Protein AF-A0A925H9K2-F1 (afdb_monomer_lite)

Structure (mmCIF, N/CA/C/O backbone):
data_AF-A0A925H9K2-F1
#
_entry.id   AF-A0A925H9K2-F1
#
loop_
_atom_site.group_PDB
_atom_site.id
_atom_site.type_symbol
_atom_site.label_atom_id
_atom_site.label_alt_id
_atom_site.label_comp_id
_atom_site.label_asym_id
_atom_site.label_entity_id
_atom_site.label_seq_id
_atom_site.pdbx_PDB_ins_code
_atom_site.Cartn_x
_atom_site.Cartn_y
_atom_site.Cartn_z
_atom_site.occupancy
_atom_site.B_iso_or_equiv
_atom_site.auth_seq_id
_atom_site.auth_comp_id
_atom_site.auth_asym_id
_atom_site.auth_atom_id
_atom_site.pdbx_PDB_model_num
ATOM 1 N N . LEU A 1 1 ? -8.412 6.277 -19.864 1.00 34.50 1 LEU A N 1
ATOM 2 C CA . LEU A 1 1 ? -8.185 6.135 -18.408 1.00 34.50 1 LEU A CA 1
ATOM 3 C C . LEU A 1 1 ? -8.530 4.706 -18.022 1.00 34.50 1 LEU A C 1
ATOM 5 O O . LEU A 1 1 ? -9.615 4.273 -18.407 1.00 34.50 1 LEU A O 1
ATOM 9 N N . PRO A 1 2 ? -7.646 3.960 -17.341 1.00 34.97 2 PRO A N 1
ATOM 10 C CA . PRO A 1 2 ? -8.022 2.656 -16.810 1.00 34.97 2 PRO A CA 1
ATOM 11 C C . PRO A 1 2 ? -9.220 2.842 -15.870 1.00 34.97 2 PRO A C 1
ATOM 13 O O . PRO A 1 2 ? -9.213 3.721 -15.007 1.00 34.97 2 PRO A O 1
ATOM 16 N N . ARG A 1 3 ? -10.287 2.064 -16.083 1.00 38.59 3 ARG A N 1
ATOM 17 C CA . ARG A 1 3 ? -11.416 2.003 -15.150 1.00 38.59 3 ARG A CA 1
ATOM 18 C C . ARG A 1 3 ? -10.919 1.280 -13.904 1.00 38.59 3 ARG A C 1
ATOM 20 O O . ARG A 1 3 ? -10.962 0.057 -13.856 1.00 38.59 3 ARG A O 1
ATOM 27 N N . VAL A 1 4 ? -10.433 2.032 -12.919 1.00 46.69 4 VAL A N 1
ATOM 28 C CA . VAL A 1 4 ? -10.222 1.499 -11.571 1.00 46.69 4 VAL A CA 1
ATOM 29 C C . VAL A 1 4 ? -11.588 1.028 -11.083 1.00 46.69 4 VAL A C 1
ATOM 31 O O . VAL A 1 4 ? -12.508 1.833 -10.914 1.00 46.69 4 VAL A O 1
ATOM 34 N N . TYR A 1 5 ? -11.751 -0.284 -10.946 1.00 46.31 5 TYR A N 1
ATOM 35 C CA . TYR A 1 5 ? -12.978 -0.887 -10.444 1.00 46.31 5 TYR A CA 1
ATOM 36 C C . TYR A 1 5 ? -13.068 -0.551 -8.946 1.00 46.31 5 TYR A C 1
ATOM 38 O O . TYR A 1 5 ? -12.537 -1.252 -8.097 1.00 46.31 5 TYR A O 1
ATOM 46 N N . ALA A 1 6 ? -13.675 0.593 -8.622 1.00 51.94 6 ALA A N 1
ATOM 47 C CA . ALA A 1 6 ? -13.859 1.084 -7.255 1.00 51.94 6 ALA A CA 1
ATOM 48 C C . ALA A 1 6 ? -14.850 0.290 -6.363 1.00 51.94 6 ALA A C 1
ATOM 50 O O . ALA A 1 6 ? -14.698 0.386 -5.144 1.00 51.94 6 ALA A O 1
ATOM 51 N N . PRO A 1 7 ? -15.853 -0.465 -6.880 1.00 52.81 7 PRO A N 1
ATOM 52 C CA . PRO A 1 7 ? -16.780 -1.229 -6.036 1.00 52.81 7 PRO A CA 1
ATOM 53 C C . PRO A 1 7 ? -16.121 -2.134 -4.974 1.00 52.81 7 PRO A C 1
ATOM 55 O O . PRO A 1 7 ? -16.497 -1.996 -3.812 1.00 52.81 7 PRO A O 1
ATOM 58 N N . PRO A 1 8 ? -15.112 -2.973 -5.297 1.00 63.59 8 PRO A N 1
ATOM 59 C CA . PRO A 1 8 ? -14.485 -3.864 -4.316 1.00 63.59 8 PRO A CA 1
ATOM 60 C C . PRO A 1 8 ? -13.875 -3.130 -3.117 1.00 63.59 8 PRO A C 1
ATOM 62 O O . PRO A 1 8 ? -14.031 -3.548 -1.972 1.00 63.59 8 PRO A O 1
ATOM 65 N N . PHE A 1 9 ? -13.227 -1.988 -3.350 1.00 72.88 9 PHE A N 1
ATOM 66 C CA . PHE A 1 9 ? -12.609 -1.223 -2.267 1.00 72.88 9 PHE A CA 1
ATOM 67 C C . PHE A 1 9 ? -13.643 -0.607 -1.318 1.00 72.88 9 PHE A C 1
ATOM 69 O O . PHE A 1 9 ? -13.362 -0.463 -0.130 1.00 72.88 9 PHE A O 1
ATOM 76 N N . ARG A 1 10 ? -14.852 -0.280 -1.799 1.00 74.69 10 ARG A N 1
ATOM 77 C CA . ARG A 1 10 ? -15.926 0.240 -0.935 1.00 74.69 10 ARG A CA 1
ATOM 78 C C . ARG A 1 10 ? -16.396 -0.796 0.078 1.00 74.69 10 ARG A C 1
ATOM 80 O O . ARG A 1 10 ? -16.642 -0.439 1.225 1.00 74.69 10 ARG A O 1
ATOM 87 N N . GLU A 1 11 ? -16.497 -2.060 -0.323 1.00 80.81 11 GLU A N 1
ATOM 88 C CA . GLU A 1 11 ? -16.897 -3.144 0.579 1.00 80.81 11 GLU A CA 1
ATOM 89 C C . GLU A 1 11 ? -15.849 -3.385 1.667 1.00 80.81 11 GLU A C 1
ATOM 91 O O . GLU A 1 11 ? -16.203 -3.515 2.840 1.00 80.81 11 GLU A O 1
ATOM 96 N N . LEU A 1 12 ? -14.562 -3.347 1.302 1.00 82.62 12 LEU A N 1
ATOM 97 C CA . LEU A 1 12 ? -13.467 -3.437 2.267 1.00 82.62 12 LEU A CA 1
ATOM 98 C C . LEU A 1 12 ? -13.506 -2.281 3.280 1.00 82.62 12 LEU A C 1
ATOM 100 O O . LEU A 1 12 ? -13.376 -2.508 4.483 1.00 82.62 12 LEU A O 1
ATOM 104 N N . ILE A 1 13 ? -13.744 -1.051 2.812 1.00 79.75 13 ILE A N 1
ATOM 105 C CA . ILE A 1 13 ? -13.888 0.129 3.680 1.00 79.75 13 ILE A CA 1
ATOM 106 C C . ILE A 1 13 ? -15.102 -0.028 4.609 1.00 79.75 13 ILE A C 1
ATOM 108 O O . ILE A 1 13 ? -14.991 0.191 5.814 1.00 79.75 13 ILE A O 1
ATOM 112 N N . ALA A 1 14 ? -16.250 -0.470 4.087 1.00 81.94 14 ALA A N 1
ATOM 113 C CA . ALA A 1 14 ? -17.449 -0.703 4.891 1.00 81.94 14 ALA A CA 1
ATOM 114 C C . ALA A 1 14 ? -17.241 -1.803 5.947 1.00 81.94 14 ALA A C 1
ATOM 116 O O . ALA A 1 14 ? -17.776 -1.715 7.052 1.00 81.94 14 ALA A O 1
ATOM 117 N N . LYS A 1 15 ? -16.453 -2.837 5.638 1.00 86.69 15 LYS A N 1
ATOM 118 C CA . LYS A 1 15 ? -16.082 -3.879 6.600 1.00 86.69 15 LYS A CA 1
ATOM 119 C C . LYS A 1 15 ? -15.159 -3.342 7.692 1.00 86.69 15 LYS A C 1
ATOM 121 O O . LYS A 1 15 ? -15.434 -3.569 8.867 1.00 86.69 15 LYS A O 1
ATOM 126 N N . MET A 1 16 ? -14.116 -2.600 7.319 1.00 85.06 16 MET A N 1
ATOM 127 C CA . MET A 1 16 ? -13.216 -1.935 8.269 1.00 85.06 16 MET A CA 1
ATOM 128 C C . MET A 1 16 ? -13.996 -1.028 9.228 1.00 85.06 16 MET A C 1
ATOM 130 O O . MET A 1 16 ? -13.752 -1.051 10.435 1.00 85.06 16 MET A O 1
ATOM 134 N N . ARG A 1 17 ? -14.997 -0.307 8.708 1.00 82.00 17 ARG A N 1
ATOM 135 C CA . ARG A 1 17 ? -15.918 0.499 9.509 1.00 82.00 17 ARG A CA 1
ATOM 136 C C . ARG A 1 17 ? -16.646 -0.328 10.566 1.00 82.00 17 ARG A C 1
ATOM 138 O O . ARG A 1 17 ? -16.540 -0.017 11.745 1.00 82.00 17 ARG A O 1
ATOM 145 N N . ARG A 1 18 ? -17.350 -1.390 10.156 1.00 87.44 18 ARG A N 1
ATOM 146 C CA . ARG A 1 18 ? -18.124 -2.247 11.075 1.00 87.44 18 ARG A CA 1
ATOM 147 C C . ARG A 1 18 ? -17.253 -2.826 12.187 1.00 87.44 18 ARG A C 1
ATOM 149 O O . ARG A 1 18 ? -17.671 -2.856 13.336 1.00 87.44 18 ARG A O 1
ATOM 156 N N . LEU A 1 19 ? -16.039 -3.259 11.849 1.00 89.88 19 LEU A N 1
ATOM 157 C CA . LEU A 1 19 ? -15.093 -3.796 12.827 1.00 89.88 19 LEU A CA 1
ATOM 158 C C . LEU A 1 19 ? -14.586 -2.709 13.790 1.00 89.88 19 LEU A C 1
ATOM 160 O O . LEU A 1 19 ? -14.408 -2.972 14.973 1.00 89.88 19 LEU A O 1
ATOM 164 N N . THR A 1 20 ? -14.410 -1.475 13.314 1.00 86.44 20 THR A N 1
ATOM 165 C CA . THR A 1 20 ? -14.062 -0.330 14.173 1.00 86.44 20 THR A CA 1
ATOM 166 C C . THR A 1 20 ? -15.219 0.034 15.111 1.00 86.44 20 THR A C 1
ATOM 168 O O . THR A 1 20 ? -15.007 0.205 16.308 1.00 86.44 20 THR A O 1
ATOM 171 N N . GLU A 1 21 ? -16.454 0.095 14.602 1.00 86.56 21 GLU A N 1
ATOM 172 C CA . GLU A 1 21 ? -17.672 0.356 15.392 1.00 86.56 21 GLU A CA 1
ATOM 173 C C . GLU A 1 21 ? -17.915 -0.721 16.460 1.00 86.56 21 GLU A C 1
ATOM 175 O O . GLU A 1 21 ? -18.358 -0.411 17.564 1.00 86.56 21 GLU A O 1
ATOM 180 N N . ALA A 1 22 ? -17.581 -1.978 16.154 1.00 88.75 22 ALA A N 1
ATOM 181 C CA . ALA A 1 22 ? -17.646 -3.096 17.091 1.00 88.75 22 ALA A CA 1
ATOM 182 C C . ALA A 1 22 ? -16.516 -3.090 18.143 1.00 88.75 22 ALA A C 1
ATOM 184 O O . ALA A 1 22 ? -16.503 -3.942 19.029 1.00 88.75 22 ALA A O 1
ATOM 185 N N . GLY A 1 23 ? -15.556 -2.160 18.054 1.00 87.12 23 GLY A N 1
ATOM 186 C CA . GLY A 1 23 ? -14.365 -2.132 18.909 1.00 87.12 23 GLY A CA 1
ATOM 187 C C . GLY A 1 23 ? -13.356 -3.245 18.604 1.00 87.12 23 GLY A C 1
ATOM 188 O O . GLY A 1 23 ? -12.411 -3.442 19.363 1.00 87.12 23 GLY A O 1
ATOM 189 N N . GLU A 1 24 ? -13.541 -3.965 17.496 1.00 88.56 24 GLU A N 1
ATOM 190 C CA . GLU A 1 24 ? -12.658 -5.037 17.036 1.00 88.56 24 GLU A CA 1
ATOM 191 C C . GLU A 1 24 ? -11.446 -4.524 16.254 1.00 88.56 24 GLU A C 1
ATOM 193 O O . GLU A 1 24 ? -10.525 -5.294 15.995 1.00 88.56 24 GLU A O 1
ATOM 198 N N . LEU A 1 25 ? -11.438 -3.253 15.851 1.00 86.62 25 LEU A N 1
ATOM 199 C CA . LEU A 1 25 ? -10.272 -2.550 15.322 1.00 86.62 25 LEU A CA 1
ATOM 200 C C . LEU A 1 25 ? -10.121 -1.226 16.049 1.00 86.62 25 LEU A C 1
ATOM 202 O O . LEU A 1 25 ? -11.099 -0.516 16.282 1.00 86.62 25 LEU A O 1
ATOM 206 N N . SER A 1 26 ? -8.881 -0.863 16.350 1.00 81.88 26 SER A N 1
ATOM 207 C CA . SER A 1 26 ? -8.574 0.416 16.970 1.00 81.88 26 SER A CA 1
ATOM 208 C C . SER A 1 26 ? -7.427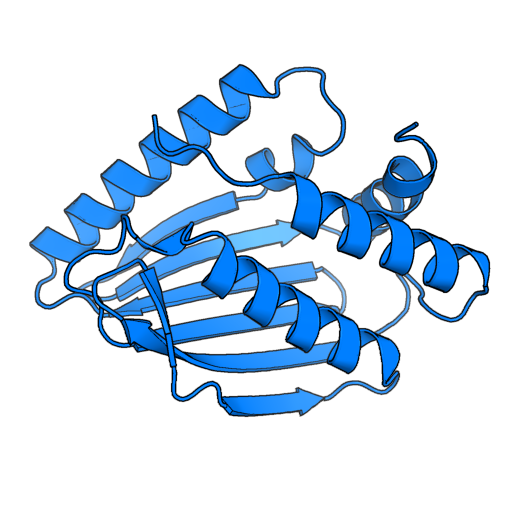 1.111 16.256 1.00 81.88 26 SER A C 1
ATOM 210 O O . SER A 1 26 ? -6.439 0.489 15.870 1.00 81.88 26 SER A O 1
ATOM 212 N N . ALA A 1 27 ? -7.498 2.442 16.178 1.00 75.50 27 ALA A N 1
ATOM 213 C CA . ALA A 1 27 ? -6.347 3.265 15.811 1.00 75.50 27 ALA A CA 1
ATOM 214 C C . ALA A 1 27 ? -5.184 3.124 16.812 1.00 75.50 27 ALA A C 1
ATOM 216 O O . ALA A 1 27 ? -4.085 3.579 16.510 1.00 75.50 27 ALA A O 1
ATOM 217 N N . GLY A 1 28 ? -5.431 2.542 17.995 1.00 80.06 28 GLY A N 1
ATOM 218 C CA . GLY A 1 28 ? -4.446 2.186 19.017 1.00 80.06 28 GLY A CA 1
ATOM 219 C C . GLY A 1 28 ? -3.713 0.865 18.764 1.00 80.06 28 GLY A C 1
ATOM 220 O O . GLY A 1 28 ? -2.681 0.632 19.394 1.00 80.06 28 GLY A O 1
ATOM 221 N N . ASP A 1 29 ? -4.194 0.031 17.838 1.00 85.25 29 ASP A N 1
ATOM 222 C CA . ASP A 1 29 ? -3.565 -1.251 17.521 1.00 85.25 29 ASP A CA 1
ATOM 223 C C . ASP A 1 29 ? -2.152 -1.063 16.952 1.00 85.25 29 ASP A C 1
ATOM 225 O O . ASP A 1 29 ? -1.765 0.027 16.512 1.00 85.25 29 ASP A O 1
ATOM 229 N N . SER A 1 30 ? -1.369 -2.144 16.965 1.00 86.50 30 SER A N 1
ATOM 230 C CA . SER A 1 30 ? -0.086 -2.198 16.275 1.00 86.50 30 SER A CA 1
ATOM 231 C C . SER A 1 30 ? 0.057 -3.469 15.451 1.00 86.50 30 SER A C 1
ATOM 233 O O . SER A 1 30 ? -0.281 -4.564 15.914 1.00 86.50 30 SER A O 1
ATOM 235 N N . PHE A 1 31 ? 0.585 -3.319 14.240 1.00 88.94 31 PHE A N 1
ATOM 236 C CA . PHE A 1 31 ? 0.872 -4.433 13.347 1.00 88.94 31 PHE A CA 1
ATOM 237 C C . PHE A 1 31 ? 1.987 -4.099 12.356 1.00 88.94 31 PHE A C 1
ATOM 239 O O . PHE A 1 31 ? 2.235 -2.933 12.047 1.00 88.94 31 PHE A O 1
ATOM 246 N N . GLU A 1 32 ? 2.620 -5.137 11.824 1.00 91.00 32 GLU A N 1
ATOM 247 C CA . GLU A 1 32 ? 3.559 -5.064 10.713 1.00 91.00 32 GLU A CA 1
ATOM 248 C C . GLU A 1 32 ? 3.339 -6.250 9.770 1.00 91.00 32 GLU A C 1
ATOM 250 O O . GLU A 1 32 ? 3.428 -7.417 10.161 1.00 91.00 32 GLU A O 1
ATOM 255 N N . PHE A 1 33 ? 3.046 -5.934 8.512 1.00 90.50 33 PHE A N 1
ATOM 256 C CA . PHE A 1 33 ? 2.895 -6.895 7.433 1.00 90.50 33 PHE A CA 1
ATOM 257 C C . PHE A 1 33 ? 3.909 -6.599 6.342 1.00 90.50 33 PHE A C 1
ATOM 259 O O . PHE A 1 33 ? 4.000 -5.464 5.877 1.00 90.50 33 PHE A O 1
ATOM 266 N N . THR A 1 34 ? 4.597 -7.635 5.881 1.00 92.69 34 THR A N 1
ATOM 267 C CA . THR A 1 34 ? 5.350 -7.605 4.629 1.00 92.69 34 THR A CA 1
ATOM 268 C C . THR A 1 34 ? 4.799 -8.689 3.722 1.00 92.69 34 THR A C 1
ATOM 270 O O . THR A 1 34 ? 4.732 -9.855 4.112 1.00 92.69 34 THR A O 1
ATOM 273 N N . VAL A 1 35 ? 4.384 -8.293 2.524 1.00 93.31 35 VAL A N 1
ATOM 274 C CA . VAL A 1 35 ? 3.829 -9.159 1.490 1.00 93.31 35 VAL A CA 1
ATOM 275 C C . VAL A 1 35 ? 4.719 -9.081 0.265 1.00 93.31 35 VAL A C 1
ATOM 277 O O . VAL A 1 35 ? 4.934 -8.006 -0.287 1.00 93.31 35 VAL A O 1
ATOM 280 N N . GLU A 1 36 ? 5.208 -10.222 -0.186 1.00 94.62 36 GLU A N 1
ATOM 281 C CA . GLU A 1 36 ? 5.885 -10.365 -1.468 1.00 94.62 36 GLU A CA 1
ATOM 282 C C . GLU A 1 36 ? 4.927 -10.989 -2.474 1.00 94.62 36 GLU A C 1
ATOM 284 O O . GLU A 1 36 ? 4.201 -11.924 -2.142 1.00 94.62 36 GLU A O 1
ATOM 289 N N . ALA A 1 37 ? 4.914 -10.475 -3.698 1.00 94.56 37 ALA A N 1
ATOM 290 C CA . ALA A 1 37 ? 4.097 -11.015 -4.775 1.00 94.56 37 ALA A CA 1
ATOM 291 C C . ALA A 1 37 ? 4.801 -10.864 -6.125 1.00 94.56 37 ALA A C 1
ATOM 293 O O . ALA A 1 37 ? 5.542 -9.903 -6.357 1.00 94.56 37 ALA A O 1
ATOM 294 N N . ALA A 1 38 ? 4.537 -11.804 -7.026 1.00 93.88 38 ALA A N 1
ATOM 295 C CA . ALA A 1 38 ? 4.843 -11.662 -8.438 1.00 93.88 38 ALA A CA 1
ATOM 296 C C . ALA A 1 38 ? 3.708 -10.901 -9.139 1.00 93.88 38 ALA A C 1
ATOM 298 O O . ALA A 1 38 ? 2.533 -11.077 -8.817 1.00 93.88 38 ALA A O 1
ATOM 299 N N . ARG A 1 39 ? 4.049 -10.036 -10.094 1.00 92.81 39 ARG A N 1
ATOM 300 C CA . ARG A 1 39 ? 3.081 -9.316 -10.928 1.00 92.81 39 ARG A CA 1
ATOM 301 C C . ARG A 1 39 ? 2.957 -10.019 -12.275 1.00 92.81 39 ARG A C 1
ATOM 303 O O . ARG A 1 39 ? 3.935 -10.145 -13.009 1.00 92.81 39 ARG A O 1
ATOM 310 N N . ASN A 1 40 ? 1.741 -10.400 -12.641 1.00 90.94 40 ASN A N 1
ATOM 311 C CA . ASN A 1 40 ? 1.437 -10.909 -13.973 1.00 90.94 40 ASN A CA 1
ATOM 312 C C . ASN A 1 40 ? 1.373 -9.762 -14.998 1.00 90.94 40 ASN A C 1
ATOM 314 O O . ASN A 1 40 ? 1.201 -8.590 -14.655 1.00 90.94 40 ASN A O 1
ATOM 318 N N . ALA A 1 41 ? 1.465 -10.094 -16.288 1.00 86.25 41 ALA A N 1
ATOM 319 C CA . ALA A 1 41 ? 1.435 -9.099 -17.364 1.00 86.25 41 ALA A CA 1
ATOM 320 C C . ALA A 1 41 ? 0.155 -8.239 -17.366 1.00 86.25 41 ALA A C 1
ATOM 322 O O . ALA A 1 41 ? 0.216 -7.058 -17.699 1.00 86.25 41 ALA A O 1
ATOM 323 N N . ASP A 1 42 ? -0.980 -8.801 -16.939 1.00 84.75 42 ASP A N 1
ATOM 324 C CA . ASP A 1 42 ? -2.265 -8.100 -16.861 1.00 84.75 42 ASP A CA 1
ATOM 325 C C . ASP A 1 42 ? -2.432 -7.234 -15.593 1.00 84.75 42 ASP A C 1
ATOM 327 O O . ASP A 1 42 ? -3.468 -6.592 -15.421 1.00 84.75 42 ASP A O 1
ATOM 331 N N . GLY A 1 43 ? -1.418 -7.190 -14.720 1.00 84.69 43 GLY A N 1
ATOM 332 C CA . GLY A 1 43 ? -1.423 -6.417 -13.477 1.00 84.69 43 GLY A CA 1
ATOM 333 C C . GLY A 1 43 ? -2.008 -7.141 -12.264 1.00 84.69 43 GLY A C 1
ATOM 334 O O . GLY A 1 43 ? -2.042 -6.538 -11.192 1.00 84.69 43 GLY A O 1
ATOM 335 N N . THR A 1 44 ? -2.445 -8.396 -12.408 1.00 90.75 44 THR A N 1
ATOM 336 C CA . THR A 1 44 ? -2.814 -9.247 -11.265 1.00 90.75 44 THR A CA 1
ATOM 337 C C . THR A 1 44 ? -1.574 -9.722 -10.502 1.00 90.75 44 THR A C 1
ATOM 339 O O . THR A 1 44 ? -0.450 -9.659 -11.011 1.00 90.75 44 THR A O 1
ATOM 342 N N . LEU A 1 45 ? -1.772 -10.187 -9.270 1.00 92.75 45 LEU A N 1
ATOM 343 C CA .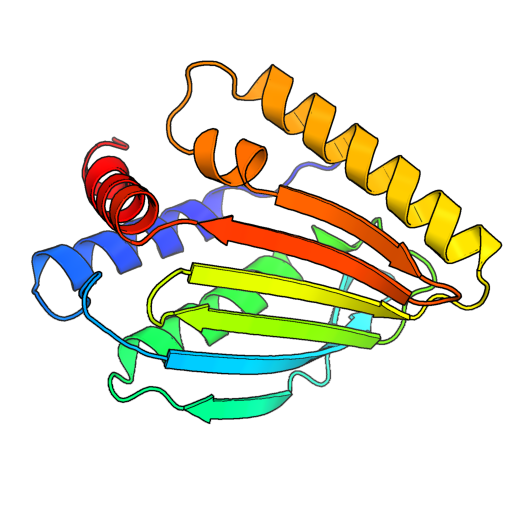 LEU A 1 45 ? -0.725 -10.706 -8.395 1.00 92.75 45 LEU A CA 1
ATOM 344 C C . LEU A 1 45 ? -0.777 -12.237 -8.317 1.00 92.75 45 LEU A C 1
ATOM 346 O O . LEU A 1 45 ? -1.847 -12.836 -8.237 1.00 92.75 45 LEU A O 1
ATOM 350 N N . SER A 1 46 ? 0.391 -12.866 -8.306 1.00 93.06 46 SER A N 1
ATOM 351 C CA . SER A 1 46 ? 0.609 -14.299 -8.097 1.00 93.06 46 SER A CA 1
ATOM 352 C C . SER A 1 46 ? 1.709 -14.512 -7.052 1.00 93.06 46 SER A C 1
ATOM 354 O O . SER A 1 46 ? 2.366 -13.560 -6.629 1.00 93.06 46 SER A O 1
ATOM 356 N N . ASP A 1 47 ? 1.875 -15.745 -6.565 1.00 92.75 47 ASP A N 1
ATOM 357 C CA . ASP A 1 47 ? 2.887 -16.096 -5.554 1.00 92.75 47 ASP A CA 1
ATOM 358 C C . ASP A 1 47 ? 2.883 -15.193 -4.305 1.00 92.75 47 ASP A C 1
ATOM 360 O O . ASP A 1 47 ? 3.933 -14.881 -3.743 1.00 92.75 47 ASP A O 1
ATOM 364 N N . VAL A 1 48 ? 1.693 -14.772 -3.863 1.00 91.88 48 VAL A N 1
ATOM 365 C CA . VAL A 1 48 ? 1.522 -13.887 -2.704 1.00 91.88 48 VAL A CA 1
ATOM 366 C C . VAL A 1 48 ? 1.983 -14.597 -1.430 1.00 91.88 48 VAL A C 1
ATOM 368 O O . VAL A 1 48 ? 1.469 -15.658 -1.071 1.00 91.88 48 VAL A O 1
ATOM 371 N N . ARG A 1 49 ? 2.946 -14.003 -0.723 1.00 90.38 49 ARG A N 1
ATOM 372 C CA . ARG A 1 49 ? 3.530 -14.541 0.511 1.00 90.38 49 ARG A CA 1
ATOM 373 C C . ARG A 1 49 ? 3.661 -13.457 1.562 1.00 90.38 49 ARG A C 1
ATOM 375 O O . ARG A 1 49 ? 4.290 -12.433 1.326 1.00 90.38 49 ARG A O 1
ATOM 382 N N . PHE A 1 50 ? 3.133 -13.721 2.750 1.00 88.25 50 PHE A N 1
ATOM 383 C CA . PHE A 1 50 ? 3.369 -12.884 3.921 1.00 88.25 50 PHE A CA 1
ATOM 384 C C . PHE A 1 50 ? 4.691 -13.313 4.570 1.00 88.25 50 PHE A C 1
ATOM 386 O O . PHE A 1 50 ? 4.764 -14.389 5.159 1.00 88.25 50 PHE A O 1
ATOM 393 N N . THR A 1 51 ? 5.740 -12.503 4.422 1.00 84.06 51 THR A N 1
ATOM 394 C CA . THR A 1 51 ? 7.085 -12.768 4.972 1.00 84.06 51 THR A CA 1
ATOM 395 C C . THR A 1 51 ? 7.266 -12.197 6.376 1.00 84.06 51 THR A C 1
ATOM 397 O O . THR A 1 51 ? 8.057 -12.710 7.164 1.00 84.06 51 THR A O 1
ATOM 400 N N . THR A 1 52 ? 6.474 -11.185 6.723 1.00 76.81 52 THR A N 1
ATOM 401 C CA . THR A 1 52 ? 6.304 -10.686 8.090 1.00 76.81 52 THR A CA 1
ATOM 402 C C . THR A 1 52 ? 4.812 -10.526 8.332 1.00 76.81 52 THR A C 1
ATOM 404 O O . THR A 1 52 ? 4.112 -9.950 7.500 1.00 76.81 52 THR A O 1
ATOM 407 N N . ALA A 1 53 ? 4.308 -11.070 9.434 1.00 71.06 53 ALA A N 1
ATOM 408 C CA . ALA A 1 53 ? 2.910 -10.931 9.822 1.00 71.06 53 ALA A CA 1
ATOM 409 C C . ALA A 1 53 ? 2.806 -10.869 11.342 1.00 71.06 53 ALA A C 1
ATOM 411 O O . ALA A 1 53 ? 2.365 -11.810 11.998 1.00 71.06 53 ALA A O 1
ATOM 412 N N . GLU A 1 54 ? 3.244 -9.747 11.898 1.00 74.31 54 GLU A N 1
ATOM 413 C CA . GLU A 1 54 ? 3.073 -9.456 13.311 1.00 74.31 54 GLU A CA 1
ATOM 414 C C . GLU A 1 54 ? 1.807 -8.629 13.477 1.00 74.31 54 GLU A C 1
ATOM 416 O O . GLU A 1 54 ? 1.797 -7.422 13.256 1.00 74.31 54 GLU A O 1
ATOM 421 N N . ALA A 1 55 ? 0.714 -9.276 13.860 1.00 73.38 55 ALA A N 1
ATOM 422 C CA . ALA A 1 55 ? -0.500 -8.584 14.257 1.00 73.38 55 ALA A CA 1
ATOM 423 C C . ALA A 1 55 ? -1.061 -9.249 15.502 1.00 73.38 55 ALA A C 1
ATOM 425 O O . ALA A 1 55 ? -1.364 -10.438 15.496 1.00 73.38 55 ALA A O 1
ATOM 426 N N . LYS A 1 56 ? -1.224 -8.467 16.572 1.00 75.00 56 LYS A N 1
ATOM 427 C CA . LYS A 1 56 ? -1.905 -8.952 17.782 1.00 75.00 56 LYS A CA 1
ATOM 428 C C . LYS A 1 56 ? -3.390 -9.217 17.533 1.00 75.00 56 LYS A C 1
ATOM 430 O O . LYS A 1 56 ? -4.000 -10.008 18.238 1.00 75.00 56 LYS A O 1
ATOM 435 N N . ASN A 1 57 ? -3.953 -8.535 16.541 1.00 80.94 57 ASN A N 1
ATOM 436 C CA . ASN A 1 57 ? -5.353 -8.601 16.172 1.00 80.94 57 ASN A CA 1
ATOM 437 C C . ASN A 1 57 ? -5.482 -9.215 14.769 1.00 80.94 57 ASN A C 1
ATOM 439 O O . ASN A 1 57 ? -5.048 -8.631 13.773 1.00 80.94 57 ASN A O 1
ATOM 443 N N . GLU A 1 58 ? -6.082 -10.404 14.698 1.00 84.25 58 GLU A N 1
ATOM 444 C CA . GLU A 1 58 ? -6.233 -11.177 13.461 1.00 84.25 58 GLU A CA 1
ATOM 445 C C . GLU A 1 58 ? -7.070 -10.461 12.392 1.00 84.25 58 GLU A C 1
ATOM 447 O O . GLU A 1 58 ? -6.904 -10.730 11.199 1.00 84.25 58 GLU A O 1
ATOM 452 N N . ASN A 1 59 ? -7.938 -9.522 12.784 1.00 88.12 59 ASN A N 1
ATOM 453 C CA . ASN A 1 59 ? -8.749 -8.765 11.836 1.00 88.12 59 ASN A CA 1
ATOM 454 C C . ASN A 1 59 ? -7.889 -7.877 10.927 1.00 88.12 59 ASN A C 1
ATOM 456 O O . ASN A 1 59 ? -8.195 -7.757 9.740 1.00 88.12 59 ASN A O 1
ATOM 460 N N . TRP A 1 60 ? -6.764 -7.344 11.420 1.00 84.94 60 TRP A N 1
ATOM 461 C CA . TRP A 1 60 ? -5.813 -6.609 10.576 1.00 84.94 60 TRP A CA 1
ATOM 462 C C . TRP A 1 60 ? -5.160 -7.500 9.521 1.00 84.94 60 TRP A C 1
ATOM 464 O O . TRP A 1 60 ? -4.956 -7.067 8.384 1.00 84.94 60 TRP A O 1
ATOM 474 N N . ARG A 1 61 ? -4.880 -8.763 9.865 1.00 84.56 61 ARG A N 1
ATOM 475 C CA . ARG A 1 61 ? -4.306 -9.730 8.923 1.00 84.56 61 ARG A CA 1
ATOM 476 C C . ARG A 1 61 ? -5.301 -10.045 7.806 1.00 84.56 61 ARG A C 1
ATOM 478 O O . ARG A 1 61 ? -4.950 -9.918 6.638 1.00 84.56 61 ARG A O 1
ATOM 485 N N . LYS A 1 62 ? -6.554 -10.350 8.162 1.00 88.00 62 LYS A N 1
ATOM 486 C CA . LYS A 1 62 ? -7.633 -10.636 7.196 1.00 88.00 62 LYS A CA 1
ATOM 487 C C . LYS A 1 62 ? -7.910 -9.452 6.268 1.00 88.00 62 LYS A C 1
ATOM 489 O O . LYS A 1 62 ? -8.004 -9.627 5.059 1.00 88.00 62 LYS A O 1
ATOM 494 N N . LEU A 1 63 ? -7.979 -8.234 6.812 1.00 87.44 63 LEU A N 1
ATOM 495 C CA . LEU A 1 63 ? -8.159 -7.023 6.003 1.00 87.44 63 LEU A CA 1
ATOM 496 C C . LEU A 1 63 ? -6.999 -6.791 5.032 1.00 87.44 63 LEU A C 1
ATOM 498 O O . LEU A 1 63 ? -7.225 -6.346 3.909 1.00 87.44 63 LEU A O 1
ATOM 502 N N . SER A 1 64 ? -5.769 -7.108 5.439 1.00 85.56 64 SER A N 1
ATOM 503 C CA . SER A 1 64 ? -4.601 -6.995 4.561 1.00 85.56 64 SER A CA 1
ATOM 504 C C . SER A 1 64 ? -4.645 -8.022 3.426 1.00 85.56 64 SER A C 1
ATOM 506 O O . SER A 1 64 ? -4.384 -7.674 2.278 1.00 85.56 64 SER A O 1
ATOM 508 N N . GLU A 1 65 ? -5.022 -9.270 3.715 1.00 88.56 65 GLU A N 1
ATOM 509 C CA . GLU A 1 65 ? -5.220 -10.319 2.701 1.00 88.56 65 GLU A CA 1
ATOM 510 C C . GLU A 1 65 ? -6.310 -9.932 1.687 1.00 88.56 65 GLU A C 1
ATOM 512 O O . GLU A 1 65 ? -6.110 -10.037 0.472 1.00 88.56 65 GLU A O 1
ATOM 517 N N . GLU A 1 66 ? -7.438 -9.411 2.172 1.00 89.62 66 GLU A N 1
ATOM 518 C CA . GLU A 1 66 ? -8.527 -8.918 1.324 1.00 89.62 66 GLU A CA 1
ATOM 519 C C . GLU A 1 66 ? -8.083 -7.721 0.480 1.00 89.62 66 GLU A C 1
ATOM 521 O O . GLU A 1 66 ? -8.340 -7.693 -0.720 1.00 89.62 66 GLU A O 1
ATOM 526 N N . PHE A 1 67 ? -7.345 -6.769 1.055 1.00 87.12 67 PHE A N 1
ATOM 527 C CA . PHE A 1 67 ? -6.793 -5.640 0.308 1.00 87.12 67 PHE A CA 1
ATOM 528 C C . PHE A 1 67 ? -5.890 -6.085 -0.848 1.00 87.12 67 PHE A C 1
ATOM 530 O O . PHE A 1 67 ? -6.052 -5.594 -1.963 1.00 87.12 67 PHE A O 1
ATOM 537 N N . ILE A 1 68 ? -4.963 -7.020 -0.611 1.00 89.25 68 ILE A N 1
ATOM 538 C CA . ILE A 1 68 ? -4.060 -7.530 -1.655 1.00 89.25 68 ILE A CA 1
ATOM 539 C C . ILE A 1 68 ? -4.845 -8.244 -2.762 1.00 89.25 68 ILE A C 1
ATOM 541 O O . ILE A 1 68 ? -4.551 -8.053 -3.944 1.00 89.25 68 ILE A O 1
ATOM 545 N N . THR A 1 69 ? -5.878 -9.001 -2.391 1.00 88.88 69 THR A N 1
ATOM 546 C CA . THR A 1 69 ? -6.772 -9.670 -3.348 1.00 88.88 69 THR A CA 1
ATOM 547 C C . THR A 1 69 ? -7.495 -8.647 -4.224 1.00 88.88 69 THR A C 1
ATOM 549 O O . THR A 1 69 ? -7.412 -8.705 -5.449 1.00 88.88 69 THR A O 1
ATOM 552 N N . LEU A 1 70 ? -8.113 -7.633 -3.614 1.00 87.62 70 LEU A N 1
ATOM 553 C CA . LEU A 1 70 ? -8.805 -6.577 -4.352 1.00 87.62 70 LEU A CA 1
ATOM 554 C C . LEU A 1 70 ? -7.854 -5.751 -5.222 1.00 87.62 70 LEU A C 1
ATOM 556 O O . LEU A 1 70 ? -8.211 -5.353 -6.331 1.00 87.62 70 LEU A O 1
ATOM 560 N N . LEU A 1 71 ? -6.634 -5.499 -4.743 1.00 86.69 71 LEU A N 1
ATOM 561 C CA . LEU A 1 71 ? -5.60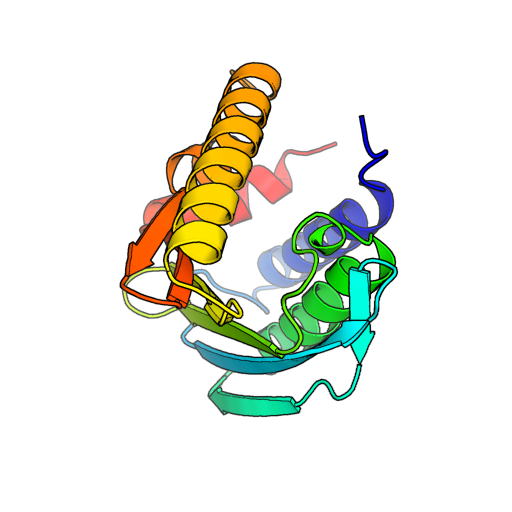6 -4.808 -5.511 1.00 86.69 71 LEU A CA 1
ATOM 562 C C . LEU A 1 71 ? -5.238 -5.593 -6.773 1.00 86.69 71 LEU A C 1
ATOM 564 O O . LEU A 1 71 ? -5.209 -5.003 -7.855 1.00 86.69 71 LEU A O 1
ATOM 568 N N . SER A 1 72 ? -5.030 -6.904 -6.642 1.00 88.44 72 SER A N 1
ATOM 569 C CA . SER A 1 72 ? -4.813 -7.814 -7.768 1.00 88.44 72 SER A CA 1
ATOM 570 C C . SER A 1 72 ? -5.982 -7.775 -8.757 1.00 88.44 72 SER A C 1
ATOM 572 O O . SER A 1 72 ? -5.784 -7.471 -9.935 1.00 88.44 72 SER A O 1
ATOM 574 N N . ASP A 1 73 ? -7.208 -7.988 -8.276 1.00 87.81 73 ASP A N 1
ATOM 575 C CA . ASP A 1 73 ? -8.412 -8.072 -9.113 1.00 87.81 73 ASP A CA 1
ATOM 576 C C . ASP A 1 73 ? -8.729 -6.752 -9.827 1.00 87.81 73 ASP A C 1
ATOM 578 O O . ASP A 1 73 ? -9.232 -6.733 -10.953 1.00 87.81 73 ASP A O 1
ATOM 582 N N . SER A 1 74 ? -8.391 -5.623 -9.199 1.00 82.62 74 SER A N 1
ATOM 583 C CA . SER A 1 74 ? -8.571 -4.293 -9.786 1.00 82.62 74 SER A CA 1
ATOM 584 C C . SER A 1 74 ? -7.621 -3.999 -10.947 1.00 82.62 74 SER A C 1
ATOM 586 O O . SER A 1 74 ? -7.841 -3.024 -11.671 1.00 82.62 74 SER A O 1
ATOM 588 N N . ARG A 1 75 ? -6.550 -4.793 -11.101 1.00 86.19 75 ARG A N 1
ATOM 589 C CA . ARG A 1 75 ? -5.444 -4.555 -12.041 1.00 86.19 75 ARG A CA 1
ATOM 590 C C . ARG A 1 75 ? -4.828 -3.160 -11.914 1.00 86.19 75 ARG A C 1
ATOM 592 O O . ARG A 1 75 ? -4.221 -2.660 -12.859 1.00 86.19 75 ARG A O 1
ATOM 599 N N . ALA A 1 76 ? -4.938 -2.520 -10.747 1.00 80.38 76 ALA A N 1
ATOM 600 C CA . ALA A 1 76 ? -4.398 -1.179 -10.524 1.00 80.38 76 ALA A CA 1
ATOM 601 C C . ALA A 1 76 ? -2.875 -1.107 -10.733 1.00 80.38 76 ALA A C 1
ATOM 603 O O . ALA A 1 76 ? -2.341 -0.030 -10.969 1.00 80.38 76 ALA A O 1
ATOM 604 N N . LEU A 1 77 ? -2.185 -2.250 -10.685 1.00 84.88 77 LEU A N 1
ATOM 605 C CA . LEU A 1 77 ? -0.741 -2.383 -10.869 1.00 84.88 77 LEU A CA 1
ATOM 606 C C . LEU A 1 77 ? -0.335 -2.657 -12.325 1.00 84.88 77 LEU A C 1
ATOM 608 O O . LEU A 1 77 ? 0.846 -2.860 -12.603 1.00 84.88 77 LEU A O 1
ATOM 612 N N . SER A 1 78 ? -1.276 -2.654 -13.275 1.00 84.69 78 SER A N 1
ATOM 613 C CA . SER A 1 78 ? -0.984 -2.938 -14.686 1.00 84.69 78 SER A CA 1
ATOM 614 C C . SER A 1 78 ? 0.012 -1.950 -15.300 1.00 84.69 78 SER A C 1
ATOM 616 O O . SER A 1 78 ? 0.776 -2.332 -16.177 1.00 84.69 78 SER A O 1
ATOM 618 N N . TYR A 1 79 ? 0.047 -0.703 -14.815 1.00 82.94 79 TYR A N 1
ATOM 619 C CA . TYR A 1 79 ? 0.963 0.335 -15.302 1.00 82.94 79 TYR A CA 1
ATOM 620 C C . TYR A 1 79 ? 2.430 0.109 -14.890 1.00 82.94 79 TYR A C 1
ATOM 622 O O . TYR A 1 79 ? 3.324 0.740 -15.455 1.00 82.94 79 TYR A O 1
ATOM 630 N N . LEU A 1 80 ? 2.696 -0.779 -13.923 1.00 85.12 80 LEU A N 1
ATOM 631 C CA . LEU A 1 80 ? 4.046 -1.185 -13.515 1.00 85.12 80 LEU A CA 1
ATOM 632 C C . LEU A 1 80 ? 4.613 -2.237 -14.484 1.00 85.12 80 LEU A C 1
ATOM 634 O O . LEU A 1 80 ? 5.066 -3.306 -14.078 1.00 85.12 80 LEU A O 1
ATOM 638 N N . GLU A 1 81 ? 4.544 -1.960 -15.785 1.00 80.81 81 GLU A N 1
ATOM 639 C CA . GLU A 1 81 ? 5.071 -2.850 -16.821 1.00 80.81 81 GLU A CA 1
ATOM 640 C C . GLU A 1 81 ? 6.564 -3.119 -16.594 1.00 80.81 81 GLU A C 1
ATOM 642 O O . GLU A 1 81 ? 7.312 -2.209 -16.223 1.00 80.81 81 GLU A O 1
ATOM 647 N N . GLU A 1 82 ? 6.989 -4.359 -16.860 1.00 83.38 82 GLU A N 1
ATOM 648 C CA . GLU A 1 82 ? 8.374 -4.841 -16.683 1.00 83.38 82 GLU A CA 1
ATOM 649 C C . GLU A 1 82 ? 8.868 -4.886 -15.225 1.00 83.38 82 GLU A C 1
ATOM 651 O O . GLU A 1 82 ? 10.062 -5.035 -14.975 1.00 83.38 82 GLU A O 1
ATOM 656 N N . VAL A 1 83 ? 7.958 -4.788 -14.252 1.00 86.69 83 VAL A N 1
ATOM 657 C CA . VAL A 1 83 ? 8.236 -5.097 -12.845 1.00 86.69 83 VAL A CA 1
ATOM 658 C C . VAL A 1 83 ? 7.681 -6.477 -12.527 1.00 86.69 83 VAL A C 1
ATOM 660 O O . VAL A 1 83 ? 6.467 -6.671 -12.534 1.00 86.69 83 VAL A O 1
ATOM 663 N N . GLU A 1 84 ? 8.552 -7.437 -12.234 1.00 88.06 84 GLU A N 1
ATOM 664 C CA . GLU A 1 84 ? 8.131 -8.816 -11.953 1.00 88.06 84 GLU A CA 1
ATOM 665 C C . GLU A 1 84 ? 7.772 -9.043 -10.489 1.00 88.06 84 GLU A C 1
ATOM 667 O O . GLU A 1 84 ? 6.864 -9.815 -10.197 1.00 88.06 84 GLU A O 1
ATOM 672 N N . ARG A 1 85 ? 8.471 -8.380 -9.561 1.00 92.69 85 ARG A N 1
ATOM 673 C CA . ARG A 1 85 ? 8.301 -8.588 -8.120 1.00 92.69 85 ARG A CA 1
ATOM 674 C C . ARG A 1 85 ? 7.964 -7.301 -7.399 1.00 92.69 85 ARG A C 1
ATOM 676 O O . ARG A 1 85 ? 8.565 -6.253 -7.640 1.00 92.69 85 ARG A O 1
ATOM 683 N N . LEU A 1 86 ? 7.017 -7.428 -6.482 1.00 93.88 86 LEU A N 1
ATOM 684 C CA . LEU A 1 86 ? 6.515 -6.361 -5.640 1.00 93.88 86 LEU A CA 1
ATOM 685 C C . LEU A 1 86 ? 6.644 -6.766 -4.178 1.00 93.88 86 LEU A C 1
ATOM 687 O O . LEU A 1 86 ? 6.344 -7.902 -3.806 1.00 93.88 86 LEU A O 1
ATOM 691 N N . THR A 1 87 ? 7.046 -5.809 -3.353 1.00 95.06 87 THR A N 1
ATOM 692 C CA . THR A 1 87 ? 7.043 -5.939 -1.898 1.00 95.06 87 THR A CA 1
ATOM 693 C C . THR A 1 87 ? 6.155 -4.851 -1.322 1.00 95.06 87 THR A C 1
ATOM 695 O O . THR A 1 87 ? 6.427 -3.664 -1.500 1.00 95.06 87 THR A O 1
ATOM 698 N N . PHE A 1 88 ? 5.098 -5.256 -0.631 1.00 93.94 88 PHE A N 1
ATOM 699 C CA . PHE A 1 88 ? 4.218 -4.381 0.125 1.00 93.94 88 PHE A CA 1
ATOM 700 C C . PHE A 1 88 ? 4.600 -4.476 1.594 1.00 93.94 88 PHE A C 1
ATOM 702 O O . PHE A 1 88 ? 4.630 -5.568 2.148 1.00 93.94 88 PHE A O 1
ATOM 709 N N . THR A 1 89 ? 4.848 -3.350 2.242 1.00 92.94 89 THR A N 1
ATOM 710 C CA . THR A 1 89 ? 5.066 -3.288 3.686 1.00 92.94 89 THR A CA 1
ATOM 711 C C . THR A 1 89 ? 4.038 -2.350 4.282 1.00 92.94 89 THR A C 1
ATOM 713 O O . THR A 1 89 ? 3.933 -1.209 3.846 1.00 92.94 89 THR A O 1
ATOM 716 N N . VAL A 1 90 ? 3.282 -2.802 5.277 1.00 90.69 90 VAL A N 1
ATOM 717 C CA . VAL A 1 90 ? 2.333 -1.966 6.015 1.00 90.69 90 VAL A CA 1
ATOM 718 C C . VAL A 1 90 ? 2.622 -2.104 7.495 1.00 90.69 90 VAL A C 1
ATOM 720 O O . VAL A 1 90 ? 2.622 -3.206 8.032 1.00 90.69 90 VAL A O 1
ATOM 723 N N . LYS A 1 91 ? 2.854 -0.978 8.156 1.00 91.12 91 LYS A N 1
ATOM 724 C CA . LYS A 1 91 ? 3.158 -0.904 9.576 1.00 91.12 91 LYS A CA 1
ATOM 725 C C . LYS A 1 91 ? 2.262 0.125 10.236 1.00 91.12 91 LYS A C 1
ATOM 727 O O . LYS A 1 91 ? 2.263 1.280 9.821 1.00 91.12 91 LYS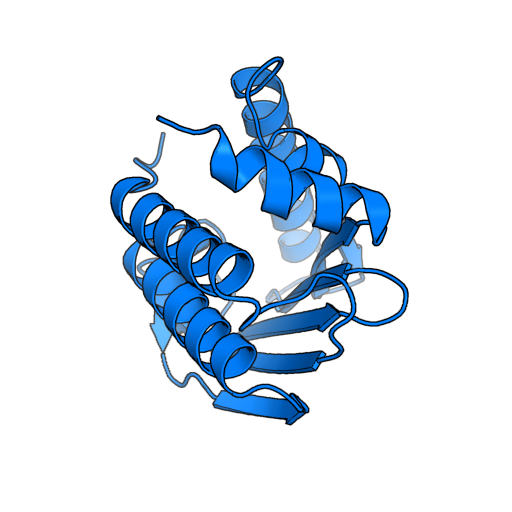 A O 1
ATOM 732 N N . LEU A 1 92 ? 1.550 -0.281 11.277 1.00 87.44 92 LEU A N 1
ATOM 733 C CA . LEU A 1 92 ? 0.900 0.620 12.217 1.00 87.44 92 LEU A CA 1
ATOM 734 C C . LEU A 1 92 ? 1.637 0.503 13.550 1.00 87.44 92 LEU A C 1
ATOM 736 O O . LEU A 1 92 ? 1.561 -0.514 14.234 1.00 87.44 92 LEU A O 1
ATOM 740 N N . ALA A 1 93 ? 2.391 1.541 13.886 1.00 86.25 93 ALA A N 1
ATOM 741 C CA . ALA A 1 93 ? 3.002 1.731 15.195 1.00 86.25 93 ALA A CA 1
ATOM 742 C C . ALA A 1 93 ? 2.637 3.149 15.645 1.00 86.25 93 ALA A C 1
ATOM 744 O O . ALA A 1 93 ? 1.459 3.486 15.657 1.00 86.25 93 ALA A O 1
ATOM 745 N N . ASP A 1 94 ? 3.599 4.017 15.949 1.00 85.50 94 ASP A N 1
ATOM 746 C CA . ASP A 1 94 ? 3.321 5.426 16.280 1.00 85.50 94 ASP A CA 1
ATOM 747 C C . ASP A 1 94 ? 2.679 6.207 15.123 1.00 85.50 94 ASP A C 1
ATOM 749 O O . ASP A 1 94 ? 1.935 7.165 15.334 1.00 85.50 94 ASP A O 1
ATOM 753 N N . ASN A 1 95 ? 2.928 5.755 13.898 1.00 87.12 95 ASN A N 1
ATOM 754 C CA . ASN A 1 95 ? 2.328 6.217 12.660 1.00 87.12 95 ASN A CA 1
ATOM 755 C C . ASN A 1 95 ? 1.954 5.010 11.784 1.00 87.12 95 ASN A C 1
ATOM 757 O O . ASN A 1 95 ? 2.485 3.908 11.956 1.00 87.12 95 ASN A O 1
ATOM 761 N N . LEU A 1 96 ? 1.044 5.225 10.836 1.00 87.19 96 LEU A N 1
ATOM 762 C CA . LEU A 1 96 ? 0.828 4.300 9.733 1.00 87.19 96 LEU A CA 1
ATOM 763 C C . LEU A 1 96 ? 1.860 4.600 8.645 1.00 87.19 96 LEU A C 1
ATOM 765 O O . LEU A 1 96 ? 1.962 5.728 8.166 1.00 87.19 96 LEU A O 1
ATOM 769 N N . SER A 1 97 ? 2.602 3.580 8.240 1.00 91.38 97 SER A N 1
ATOM 770 C CA . SER A 1 97 ? 3.489 3.605 7.083 1.00 91.38 97 SER A CA 1
ATOM 771 C C . SER A 1 97 ? 3.107 2.454 6.167 1.00 91.38 97 SER A C 1
ATOM 773 O O . SER A 1 97 ? 3.205 1.296 6.565 1.00 91.38 97 SER A O 1
ATOM 775 N N . ALA A 1 98 ? 2.721 2.757 4.934 1.00 90.56 98 ALA A N 1
ATOM 776 C CA . ALA A 1 98 ? 2.559 1.766 3.880 1.00 90.56 98 ALA A CA 1
ATOM 777 C C . ALA A 1 98 ? 3.574 2.038 2.768 1.00 90.56 98 ALA A C 1
ATOM 779 O O . ALA A 1 98 ? 3.791 3.182 2.381 1.00 90.56 98 ALA A O 1
ATOM 780 N N . ALA A 1 99 ? 4.211 1.000 2.250 1.00 93.75 99 ALA A N 1
ATOM 781 C CA . ALA A 1 99 ? 5.203 1.096 1.198 1.00 93.75 99 ALA A CA 1
ATOM 782 C C . ALA A 1 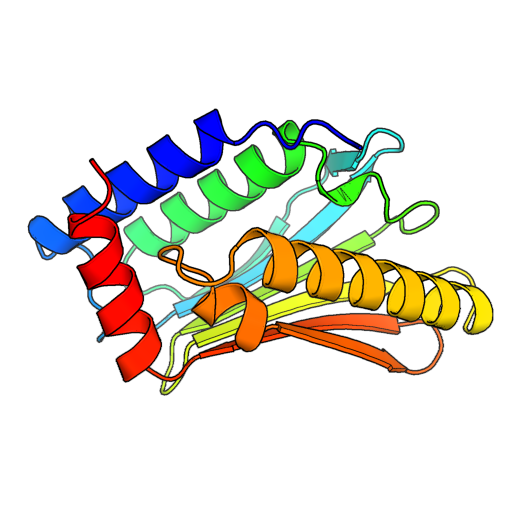99 ? 4.978 -0.000 0.161 1.00 93.75 99 ALA A C 1
ATOM 784 O O . ALA A 1 99 ? 4.782 -1.157 0.511 1.00 93.75 99 ALA A O 1
ATOM 785 N N . LEU A 1 100 ? 5.047 0.367 -1.112 1.00 93.00 100 LEU A N 1
ATOM 786 C CA . LEU A 1 100 ? 5.168 -0.547 -2.235 1.00 93.00 100 LEU A CA 1
ATOM 787 C C . LEU A 1 100 ? 6.543 -0.333 -2.863 1.00 93.00 100 LEU A C 1
ATOM 789 O O . LEU A 1 100 ? 6.849 0.751 -3.363 1.00 93.00 100 LEU A O 1
ATOM 793 N N . SER A 1 101 ? 7.368 -1.370 -2.816 1.00 94.62 101 SER A N 1
ATOM 794 C CA . SER A 1 101 ? 8.677 -1.421 -3.449 1.00 94.62 101 SER A CA 1
ATOM 795 C C . SER A 1 101 ? 8.631 -2.330 -4.669 1.00 94.62 101 SER A C 1
ATOM 797 O O . SER A 1 101 ? 8.044 -3.409 -4.640 1.00 94.62 101 SER A O 1
ATOM 799 N N . ALA A 1 102 ? 9.292 -1.889 -5.729 1.00 93.62 102 ALA A N 1
ATOM 800 C CA . ALA A 1 102 ? 9.402 -2.584 -6.999 1.00 93.62 102 ALA A CA 1
ATOM 801 C C . ALA A 1 102 ? 10.832 -2.452 -7.523 1.00 93.62 102 ALA A C 1
ATOM 803 O O . ALA A 1 102 ? 11.429 -1.379 -7.419 1.00 93.62 102 ALA A O 1
ATOM 804 N N . GLU A 1 103 ? 11.375 -3.513 -8.109 1.00 92.00 103 GLU A N 1
ATOM 805 C CA . GLU A 1 103 ? 12.657 -3.454 -8.812 1.00 92.00 103 GLU A CA 1
ATOM 806 C C . GLU A 1 103 ? 12.417 -3.454 -10.321 1.00 92.00 103 GLU A C 1
ATOM 808 O O . GLU A 1 103 ? 11.758 -4.341 -10.859 1.00 92.00 103 GLU A O 1
ATOM 813 N N . ALA A 1 104 ? 12.921 -2.424 -10.995 1.00 90.69 104 ALA A N 1
ATOM 814 C CA . ALA A 1 104 ? 12.883 -2.308 -12.444 1.00 90.69 104 ALA A CA 1
ATOM 815 C C . ALA A 1 104 ? 14.146 -2.916 -13.071 1.00 90.69 104 ALA A C 1
ATOM 817 O O . ALA A 1 104 ? 15.197 -3.002 -12.437 1.00 90.69 104 ALA A O 1
ATOM 818 N N . ALA A 1 105 ? 14.088 -3.253 -14.361 1.00 90.00 105 ALA A N 1
ATOM 819 C CA . ALA A 1 105 ? 15.248 -3.783 -15.082 1.00 90.00 105 ALA A CA 1
ATOM 820 C C . ALA A 1 105 ? 16.458 -2.819 -15.072 1.00 90.00 105 ALA A C 1
ATOM 822 O O . ALA A 1 105 ? 17.618 -3.248 -14.989 1.00 90.00 105 ALA A O 1
ATOM 823 N N . THR A 1 106 ? 16.188 -1.508 -15.134 1.00 91.81 106 THR A N 1
ATOM 824 C CA . THR A 1 106 ? 17.195 -0.440 -15.217 1.00 91.81 106 THR A CA 1
ATOM 825 C C . THR A 1 106 ? 16.818 0.787 -14.384 1.00 91.81 106 THR A C 1
ATOM 827 O O . THR A 1 106 ? 15.643 1.044 -14.114 1.00 91.81 106 THR A O 1
ATOM 830 N N . ASP A 1 107 ? 17.819 1.598 -14.038 1.00 92.88 107 ASP A N 1
ATOM 831 C CA . ASP A 1 107 ? 17.644 2.870 -13.326 1.00 92.88 107 ASP A CA 1
ATOM 832 C C . ASP A 1 107 ? 16.789 3.864 -14.126 1.00 92.88 107 ASP A C 1
ATOM 834 O O . ASP A 1 107 ? 15.907 4.527 -13.580 1.00 92.88 107 ASP A O 1
ATOM 838 N N . ALA A 1 108 ? 16.999 3.929 -15.447 1.00 92.19 108 ALA A N 1
ATOM 839 C CA . ALA A 1 108 ? 16.206 4.771 -16.342 1.00 92.19 108 ALA A CA 1
ATOM 840 C C . ALA A 1 108 ? 14.721 4.380 -16.304 1.00 92.19 108 ALA A C 1
ATOM 842 O O . ALA A 1 108 ? 13.844 5.246 -16.255 1.00 92.19 108 ALA A O 1
ATOM 843 N N . ARG A 1 109 ? 14.437 3.073 -16.252 1.00 91.31 109 ARG A N 1
ATOM 844 C CA . ARG A 1 109 ? 13.072 2.562 -16.127 1.00 91.31 109 ARG A CA 1
ATOM 845 C C . ARG A 1 109 ? 12.464 2.897 -14.766 1.00 91.31 109 ARG A C 1
ATOM 847 O O . ARG A 1 109 ? 11.330 3.369 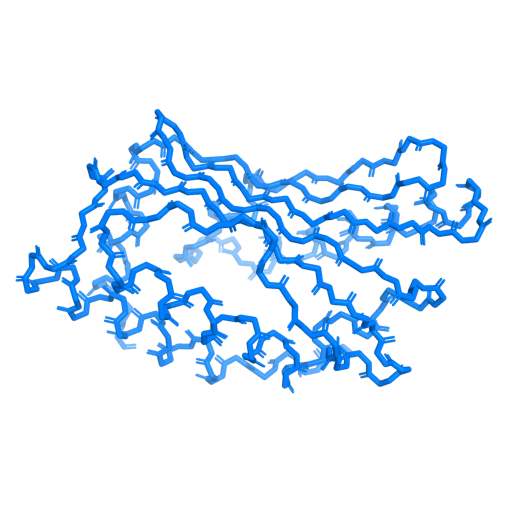-14.721 1.00 91.31 109 ARG A O 1
ATOM 854 N N . ALA A 1 110 ? 13.209 2.739 -13.672 1.00 91.44 110 ALA A N 1
ATOM 855 C CA . ALA A 1 110 ? 12.751 3.140 -12.340 1.00 91.44 110 ALA A CA 1
ATOM 856 C C . ALA A 1 110 ? 12.429 4.646 -12.275 1.00 91.44 110 ALA A C 1
ATOM 858 O O . ALA A 1 110 ? 11.390 5.042 -11.741 1.00 91.44 110 ALA A O 1
ATOM 859 N N . ALA A 1 111 ? 13.264 5.492 -12.887 1.00 92.12 111 ALA A N 1
ATOM 860 C CA . ALA A 1 111 ? 13.025 6.930 -12.986 1.00 92.12 111 ALA A CA 1
ATOM 861 C C . ALA A 1 111 ? 11.776 7.266 -13.824 1.00 92.12 111 ALA A C 1
ATOM 863 O O . ALA A 1 111 ? 10.999 8.146 -13.443 1.00 92.12 111 ALA A O 1
ATOM 864 N N . GLN A 1 112 ? 11.544 6.549 -14.928 1.00 92.31 112 GLN A N 1
ATOM 865 C CA . GLN A 1 112 ? 10.335 6.693 -15.743 1.00 92.31 112 GLN A CA 1
ATOM 866 C C . GLN A 1 112 ? 9.074 6.285 -14.968 1.00 92.31 112 GLN A C 1
ATOM 868 O O . GLN A 1 112 ? 8.084 7.023 -14.974 1.00 92.31 112 GLN A O 1
ATOM 873 N N . LEU A 1 113 ? 9.104 5.142 -14.275 1.00 92.06 113 LEU A N 1
ATOM 874 C CA . LEU A 1 113 ? 7.993 4.671 -13.445 1.00 92.06 113 LEU A CA 1
ATOM 875 C C . LEU A 1 113 ? 7.700 5.645 -12.302 1.00 92.06 113 LEU A C 1
ATOM 877 O O . LEU A 1 113 ? 6.533 5.934 -12.036 1.00 92.06 113 LEU A O 1
ATOM 881 N N . ARG A 1 114 ? 8.736 6.217 -11.676 1.00 93.12 114 ARG A N 1
ATOM 882 C CA . ARG A 1 114 ? 8.592 7.266 -10.658 1.00 93.12 114 ARG A CA 1
ATOM 883 C C . ARG A 1 114 ? 7.838 8.469 -11.211 1.00 93.12 114 ARG A C 1
ATOM 885 O O . ARG A 1 114 ? 6.862 8.898 -10.605 1.00 93.12 114 ARG A O 1
ATOM 892 N N . SER A 1 115 ? 8.268 8.997 -12.357 1.00 91.69 115 SER A N 1
ATOM 893 C CA . SER A 1 115 ? 7.634 10.161 -12.986 1.00 91.69 115 SER A CA 1
ATOM 894 C C . SER A 1 115 ? 6.190 9.870 -13.407 1.00 91.69 115 SER A C 1
ATOM 896 O O . SER A 1 115 ? 5.304 10.682 -13.156 1.00 91.69 115 SER A O 1
ATOM 898 N N . THR A 1 116 ? 5.935 8.689 -13.977 1.00 90.38 116 THR A N 1
ATOM 899 C CA . THR A 1 116 ? 4.586 8.260 -14.384 1.00 90.38 116 THR A CA 1
ATOM 900 C C . THR A 1 116 ? 3.661 8.122 -13.175 1.00 90.38 116 THR A C 1
ATOM 902 O O . THR A 1 116 ? 2.550 8.645 -13.184 1.00 90.38 116 THR A O 1
ATOM 905 N N . SER A 1 117 ? 4.131 7.478 -12.104 1.00 88.81 117 SER A N 1
ATOM 906 C CA . SER A 1 117 ? 3.362 7.310 -10.865 1.00 88.81 117 SER A CA 1
ATOM 907 C C . SER A 1 117 ? 3.091 8.652 -10.186 1.00 88.81 117 SER A C 1
ATOM 909 O O . SER A 1 117 ? 1.975 8.895 -9.740 1.00 88.81 117 SER A O 1
ATOM 911 N N . ALA A 1 118 ? 4.087 9.545 -10.139 1.00 89.88 118 ALA A N 1
ATOM 912 C CA . ALA A 1 118 ? 3.921 10.887 -9.587 1.00 89.88 118 ALA A CA 1
ATOM 913 C C . ALA A 1 118 ? 2.825 11.663 -10.333 1.00 89.88 118 ALA A C 1
ATOM 915 O O . ALA A 1 118 ? 1.913 12.180 -9.694 1.00 89.88 118 ALA A O 1
ATOM 916 N N . LEU A 1 119 ? 2.847 11.644 -11.671 1.00 90.25 119 LEU A N 1
ATOM 917 C CA . LEU A 1 119 ? 1.810 12.273 -12.490 1.00 90.25 119 LEU A CA 1
ATOM 918 C C . LEU A 1 119 ? 0.420 11.676 -12.223 1.00 90.25 119 LEU A C 1
ATOM 920 O O . LEU A 1 119 ? -0.548 12.418 -12.074 1.00 90.25 119 LEU A O 1
ATOM 924 N N . LEU A 1 120 ? 0.308 10.345 -12.143 1.00 87.62 120 LEU A N 1
ATOM 925 C CA . LEU A 1 120 ? -0.961 9.678 -11.836 1.00 87.62 120 LEU A CA 1
ATOM 926 C C . LEU A 1 120 ? -1.506 10.102 -10.469 1.00 87.62 120 LEU A C 1
ATOM 928 O O . LEU A 1 120 ? -2.703 10.361 -10.344 1.00 87.62 120 LEU A O 1
ATOM 932 N N . PHE A 1 121 ? -0.643 10.215 -9.460 1.00 86.19 121 PHE A N 1
ATOM 933 C CA . PHE A 1 121 ? -1.054 10.667 -8.136 1.00 86.19 121 PHE A CA 1
ATOM 934 C C . PHE A 1 121 ? -1.400 12.151 -8.093 1.00 86.19 121 PHE A C 1
ATOM 936 O O . PHE A 1 121 ? -2.363 12.505 -7.423 1.00 86.19 121 PHE A O 1
ATOM 943 N N . ASP A 1 122 ? -0.710 13.009 -8.841 1.00 87.31 122 ASP A N 1
ATOM 944 C CA . ASP A 1 122 ? -1.073 14.426 -8.951 1.00 87.31 122 ASP A CA 1
ATOM 945 C C . ASP A 1 122 ? -2.439 14.611 -9.622 1.00 87.31 122 ASP A C 1
ATOM 947 O O . ASP A 1 122 ? -3.284 15.360 -9.126 1.00 87.31 122 ASP A O 1
ATOM 951 N N . LEU A 1 123 ? -2.711 13.857 -10.692 1.00 86.69 123 LEU A N 1
ATOM 952 C CA . LEU A 1 123 ? -4.030 13.823 -11.327 1.00 86.69 123 LEU A CA 1
ATOM 953 C C . LEU A 1 123 ? -5.102 13.286 -10.372 1.00 86.69 123 LEU A C 1
ATOM 955 O O . LEU A 1 123 ? -6.191 13.857 -10.284 1.00 86.69 123 LEU A O 1
ATOM 959 N N . ALA A 1 124 ? -4.797 12.218 -9.628 1.00 82.69 124 ALA A N 1
ATOM 960 C CA . ALA A 1 124 ? -5.706 11.664 -8.634 1.00 82.69 124 ALA A CA 1
ATOM 961 C C . ALA A 1 124 ? -6.021 12.699 -7.545 1.00 82.69 124 ALA A C 1
ATOM 963 O O . ALA A 1 124 ? -7.198 12.953 -7.293 1.00 82.69 124 ALA A O 1
ATOM 964 N N . ARG A 1 125 ? -5.004 13.361 -6.973 1.00 84.62 125 ARG A N 1
ATOM 965 C CA . ARG A 1 125 ? -5.169 14.437 -5.981 1.00 84.62 125 ARG A CA 1
ATOM 966 C C . ARG A 1 125 ? -6.078 15.527 -6.506 1.00 84.62 125 ARG A C 1
ATOM 968 O O . ARG A 1 125 ? -7.048 15.865 -5.839 1.00 84.62 125 ARG A O 1
ATOM 975 N N . HIS A 1 126 ? -5.796 16.033 -7.706 1.00 85.25 126 HIS A N 1
ATOM 976 C CA . HIS A 1 126 ? -6.594 17.088 -8.315 1.00 85.25 126 HIS A CA 1
ATOM 977 C C . HIS A 1 126 ? -8.054 16.652 -8.512 1.00 85.25 126 HIS A C 1
ATOM 979 O O . HIS A 1 126 ? -8.972 17.377 -8.142 1.00 85.25 126 HIS A O 1
ATOM 985 N N . SER A 1 127 ? -8.280 15.427 -8.999 1.00 81.62 127 SER A N 1
ATOM 986 C CA . SER A 1 127 ? -9.631 14.883 -9.206 1.00 81.62 127 SER A CA 1
ATOM 987 C C . SER A 1 127 ? -10.422 14.645 -7.912 1.00 81.62 127 SER A C 1
ATOM 989 O O . SER A 1 127 ? -11.653 14.630 -7.941 1.00 81.62 127 SER A O 1
ATOM 991 N N . GLN A 1 128 ? -9.727 14.429 -6.790 1.00 78.38 128 GLN A N 1
ATOM 992 C CA . GLN A 1 128 ? -10.320 14.148 -5.481 1.00 78.38 128 GLN A CA 1
ATOM 993 C C . GLN A 1 128 ? -10.300 15.363 -4.542 1.00 78.38 128 GLN A C 1
ATOM 995 O O . GLN A 1 128 ? -10.642 15.223 -3.370 1.00 78.38 128 GLN A O 1
ATOM 1000 N N . GLN A 1 129 ? -9.930 16.558 -5.019 1.00 79.25 129 GLN A N 1
ATOM 1001 C CA . GLN A 1 129 ? -9.959 17.759 -4.180 1.00 79.25 129 GLN A CA 1
ATOM 1002 C C . GLN A 1 129 ? -11.355 17.975 -3.582 1.00 79.25 129 GLN A C 1
ATOM 1004 O O . GLN A 1 129 ? -12.368 17.924 -4.280 1.00 79.25 129 GLN A O 1
ATOM 1009 N N . GLY A 1 130 ? -11.396 18.187 -2.264 1.00 74.38 130 GLY A N 1
ATOM 1010 C CA . GLY A 1 130 ? -12.636 18.368 -1.507 1.00 74.38 130 GLY A CA 1
ATOM 1011 C C . GLY A 1 130 ? -13.447 17.089 -1.261 1.00 74.38 130 GLY A C 1
ATOM 1012 O O . GLY A 1 130 ? -14.547 17.183 -0.723 1.00 74.38 130 GLY A O 1
ATOM 1013 N N . ARG A 1 131 ? -12.943 15.904 -1.640 1.00 74.81 131 ARG A N 1
ATOM 1014 C CA . ARG A 1 131 ? -13.590 14.614 -1.357 1.00 74.81 131 ARG A CA 1
ATOM 1015 C C . ARG A 1 131 ? -12.954 13.927 -0.143 1.00 74.81 131 ARG A C 1
ATOM 1017 O O . ARG A 1 131 ? -11.743 14.060 0.046 1.00 74.81 131 ARG A O 1
ATOM 1024 N N . PRO A 1 132 ? -13.732 13.154 0.641 1.00 65.81 132 PRO A N 1
ATOM 1025 C CA . PRO A 1 132 ? -13.180 12.331 1.715 1.00 65.81 132 PRO A CA 1
ATOM 1026 C C . PRO A 1 132 ? -12.081 11.392 1.200 1.00 65.81 132 PRO A C 1
ATOM 1028 O O . PRO A 1 132 ? -12.253 10.756 0.156 1.00 65.81 132 PRO A O 1
ATOM 1031 N N . GLY A 1 133 ? -10.965 11.294 1.927 1.00 65.50 133 GLY A N 1
ATOM 1032 C CA . GLY A 1 133 ? -9.857 10.390 1.603 1.00 65.50 133 GLY A CA 1
ATOM 1033 C C . GLY A 1 133 ? -8.774 10.984 0.698 1.00 65.50 133 GLY A C 1
ATOM 1034 O O . GLY A 1 133 ? -7.808 10.288 0.373 1.00 65.50 133 GLY A O 1
ATOM 1035 N N . VAL A 1 134 ? -8.871 12.263 0.312 1.00 76.25 134 VAL A N 1
ATOM 1036 C CA . VAL A 1 134 ? -7.789 12.968 -0.405 1.00 76.25 134 VAL A CA 1
ATOM 1037 C C . VAL A 1 134 ? -6.511 13.069 0.440 1.00 76.25 134 VAL A C 1
ATOM 1039 O O . VAL A 1 134 ? -5.409 13.138 -0.101 1.00 76.25 134 VAL A O 1
ATOM 1042 N N . GLU A 1 135 ? -6.636 13.001 1.764 1.00 74.69 135 GLU A N 1
ATOM 1043 C CA . GLU A 1 135 ? -5.537 12.980 2.727 1.00 74.69 135 GLU A CA 1
ATOM 1044 C C . GLU A 1 135 ? -4.589 11.798 2.485 1.00 74.69 135 GLU A C 1
ATOM 1046 O O . GLU A 1 135 ? -3.371 11.964 2.558 1.00 74.69 135 GLU A O 1
ATOM 1051 N N . ILE A 1 136 ? -5.126 10.638 2.082 1.00 79.25 136 ILE A N 1
ATOM 1052 C CA . ILE A 1 136 ? -4.329 9.466 1.686 1.00 79.25 136 ILE A CA 1
ATOM 1053 C C . ILE A 1 136 ? -3.432 9.839 0.505 1.00 79.25 136 ILE A C 1
ATOM 1055 O O . ILE A 1 136 ? -2.229 9.584 0.509 1.00 79.25 136 ILE A O 1
ATOM 1059 N N . LEU A 1 137 ? -4.004 10.491 -0.510 1.00 80.06 137 LEU A N 1
ATOM 1060 C CA . LEU A 1 137 ? -3.257 10.889 -1.698 1.00 80.06 137 LEU A CA 1
ATOM 1061 C C . LEU A 1 137 ? -2.206 11.952 -1.368 1.00 80.06 137 LEU A C 1
ATOM 1063 O O . LEU A 1 137 ? -1.113 11.926 -1.936 1.00 80.06 137 LEU A O 1
ATOM 1067 N N . ASN A 1 138 ? -2.497 12.865 -0.442 1.00 81.75 138 ASN A N 1
ATOM 1068 C CA . ASN A 1 138 ? -1.556 13.890 0.011 1.00 81.75 138 ASN A CA 1
ATOM 1069 C C . ASN A 1 138 ? -0.364 13.294 0.780 1.00 81.75 138 ASN A C 1
ATOM 1071 O O . ASN A 1 138 ? 0.754 13.787 0.639 1.00 81.75 138 ASN A O 1
ATOM 1075 N N . GLY A 1 139 ? -0.579 12.210 1.531 1.00 82.25 139 GLY A N 1
ATOM 1076 C CA . GLY A 1 139 ? 0.474 11.488 2.250 1.00 82.25 139 GLY A CA 1
ATOM 1077 C C . GLY A 1 139 ? 1.364 10.604 1.367 1.00 82.25 139 GLY A C 1
ATOM 1078 O O . GLY A 1 139 ? 2.437 10.184 1.807 1.00 82.25 139 GLY A O 1
ATOM 1079 N N . MET A 1 140 ? 0.961 10.322 0.122 1.00 87.56 140 MET A N 1
ATOM 1080 C CA . MET A 1 140 ? 1.750 9.484 -0.782 1.00 87.56 140 MET A CA 1
ATOM 1081 C C . MET A 1 140 ? 2.945 10.212 -1.397 1.00 87.56 140 MET A C 1
ATOM 1083 O O . MET A 1 140 ? 2.854 11.327 -1.908 1.00 87.56 140 MET A O 1
ATOM 1087 N N . ARG A 1 141 ? 4.079 9.524 -1.454 1.00 91.38 141 ARG A N 1
ATOM 1088 C CA . ARG A 1 141 ? 5.309 9.969 -2.105 1.00 91.38 141 ARG A CA 1
ATOM 1089 C C . ARG A 1 141 ? 5.837 8.864 -3.001 1.00 91.38 141 ARG A C 1
ATOM 1091 O O . ARG A 1 141 ? 5.743 7.689 -2.660 1.00 91.38 141 ARG A O 1
ATOM 1098 N N . VAL A 1 142 ? 6.426 9.249 -4.129 1.00 92.31 142 VAL A N 1
ATOM 1099 C CA . VAL A 1 142 ? 7.086 8.315 -5.044 1.00 92.31 142 VAL A CA 1
ATOM 1100 C C . VAL A 1 142 ? 8.536 8.722 -5.211 1.00 92.31 142 VAL A C 1
ATOM 1102 O O . VAL A 1 142 ? 8.835 9.854 -5.594 1.00 92.31 142 VAL A O 1
ATOM 1105 N N . SER A 1 143 ? 9.441 7.791 -4.957 1.00 93.62 143 SER A N 1
ATOM 1106 C CA . SER A 1 143 ? 10.872 7.956 -5.168 1.00 93.62 143 SER A CA 1
ATOM 1107 C C . SER A 1 143 ? 11.429 6.794 -5.984 1.00 93.62 143 SER A C 1
ATOM 1109 O O . SER A 1 143 ? 10.813 5.737 -6.107 1.00 93.62 143 SER A O 1
ATOM 1111 N N . ALA A 1 144 ? 12.593 7.014 -6.586 1.00 93.62 144 ALA A N 1
ATOM 1112 C CA . ALA A 1 144 ? 13.395 5.955 -7.176 1.00 93.62 144 ALA A CA 1
ATOM 1113 C C . ALA A 1 144 ? 14.833 6.098 -6.675 1.00 93.62 144 ALA A C 1
ATOM 1115 O O . ALA A 1 144 ? 15.327 7.219 -6.546 1.00 93.62 144 ALA A O 1
ATOM 1116 N N . ASN A 1 145 ? 15.479 4.975 -6.376 1.00 91.31 145 ASN A N 1
ATOM 1117 C CA . ASN A 1 145 ? 16.885 4.907 -5.996 1.00 91.31 145 ASN A CA 1
ATOM 1118 C C . ASN A 1 145 ? 17.540 3.731 -6.732 1.00 91.31 145 ASN A C 1
ATOM 1120 O O . ASN A 1 145 ? 17.204 2.572 -6.473 1.00 91.31 145 ASN A O 1
ATOM 1124 N N . GLY A 1 146 ? 18.425 4.036 -7.684 1.00 91.94 146 GLY A N 1
ATOM 1125 C CA . GLY A 1 146 ? 18.896 3.062 -8.669 1.00 91.94 146 GLY A CA 1
ATOM 1126 C C . GLY A 1 146 ? 17.713 2.404 -9.386 1.00 91.94 146 GLY A C 1
ATOM 1127 O O . GLY A 1 146 ? 16.784 3.082 -9.828 1.00 91.94 146 GLY A O 1
ATOM 1128 N N . LYS A 1 147 ? 17.701 1.070 -9.414 1.00 93.06 147 LYS A N 1
ATOM 1129 C CA . LYS A 1 147 ? 16.629 0.247 -9.999 1.00 93.06 147 LYS A CA 1
ATOM 1130 C C . LYS A 1 147 ? 15.346 0.179 -9.174 1.00 93.06 147 LYS A C 1
ATOM 1132 O O . LYS A 1 147 ? 14.339 -0.340 -9.653 1.00 93.06 147 LYS A O 1
ATOM 1137 N N . ARG A 1 148 ? 15.364 0.648 -7.926 1.00 92.75 148 ARG A N 1
ATOM 1138 C CA . ARG A 1 148 ? 14.237 0.480 -7.008 1.00 92.75 148 ARG A CA 1
ATOM 1139 C C . ARG A 1 148 ? 13.281 1.657 -7.103 1.00 92.75 148 ARG A C 1
ATOM 1141 O O . ARG A 1 148 ? 13.667 2.789 -6.827 1.00 92.75 148 ARG A O 1
ATOM 1148 N N . LEU A 1 149 ? 12.027 1.371 -7.420 1.00 94.19 149 LEU A N 1
ATOM 1149 C CA . LEU A 1 149 ? 10.893 2.270 -7.247 1.00 94.19 149 LEU A CA 1
ATOM 1150 C C . LEU A 1 149 ? 10.310 2.066 -5.845 1.00 94.19 149 LEU A C 1
ATOM 1152 O O . LEU A 1 149 ? 10.092 0.932 -5.424 1.00 94.19 149 LEU A O 1
ATOM 1156 N N . LEU A 1 150 ? 10.023 3.160 -5.145 1.00 94.62 150 LEU A N 1
ATOM 1157 C CA . LEU A 1 150 ? 9.359 3.150 -3.848 1.00 94.62 150 LEU A CA 1
ATOM 1158 C C . LEU A 1 150 ? 8.172 4.112 -3.870 1.00 94.62 150 LEU A C 1
ATOM 1160 O O . LEU A 1 150 ? 8.329 5.310 -4.104 1.00 94.62 150 LEU A O 1
ATOM 1164 N N . MET A 1 151 ? 6.986 3.590 -3.588 1.00 94.06 151 MET A N 1
ATOM 1165 C CA . MET A 1 151 ? 5.780 4.370 -3.329 1.00 94.06 151 MET A CA 1
ATOM 1166 C C . MET A 1 151 ? 5.456 4.241 -1.851 1.00 94.06 151 MET A C 1
ATOM 1168 O O . MET A 1 151 ? 5.240 3.133 -1.374 1.00 94.06 151 MET A O 1
ATOM 1172 N N . LYS A 1 152 ? 5.455 5.349 -1.116 1.00 94.25 152 LYS A N 1
ATOM 1173 C CA . LYS A 1 152 ? 5.283 5.352 0.335 1.00 94.25 152 LYS A CA 1
ATOM 1174 C C . LYS A 1 152 ? 4.142 6.268 0.742 1.00 94.25 152 LYS A C 1
ATOM 1176 O O . LYS A 1 152 ? 4.089 7.406 0.295 1.00 94.25 152 LYS A O 1
ATOM 1181 N N . LEU A 1 153 ? 3.276 5.782 1.612 1.00 90.56 153 LEU A N 1
ATOM 1182 C CA . LEU A 1 153 ? 2.275 6.535 2.346 1.00 90.56 153 LEU A CA 1
ATOM 1183 C C . LEU A 1 153 ? 2.716 6.601 3.806 1.00 90.56 153 LEU A C 1
ATOM 1185 O O . LEU A 1 153 ? 2.949 5.564 4.420 1.00 90.56 153 LEU A O 1
ATOM 1189 N N . ASP A 1 154 ? 2.794 7.805 4.357 1.00 89.88 154 ASP A N 1
ATOM 1190 C CA . ASP A 1 154 ? 2.965 8.023 5.792 1.00 89.88 154 ASP A CA 1
ATOM 1191 C C . ASP A 1 154 ? 1.768 8.816 6.312 1.00 89.88 154 ASP A C 1
ATOM 1193 O O . ASP A 1 154 ? 1.423 9.851 5.742 1.00 89.88 154 ASP A O 1
ATOM 1197 N N . MET A 1 155 ? 1.156 8.339 7.393 1.00 87.38 155 MET A N 1
ATOM 1198 C CA . MET A 1 155 ? 0.054 9.009 8.079 1.00 87.38 155 MET A CA 1
ATOM 1199 C C . MET A 1 155 ? 0.266 8.953 9.589 1.00 87.38 155 MET A C 1
ATOM 1201 O O . MET A 1 155 ? 0.610 7.917 10.156 1.00 87.38 155 MET A O 1
ATOM 1205 N N . THR A 1 156 ? 0.036 10.066 10.266 1.00 87.50 156 THR A N 1
ATOM 1206 C CA . THR A 1 156 ? -0.008 10.149 11.727 1.00 87.50 156 THR A CA 1
ATOM 1207 C C . THR A 1 156 ? -1.190 9.351 12.283 1.00 87.50 156 THR A C 1
ATOM 1209 O O . THR A 1 156 ? -2.199 9.152 11.606 1.00 87.50 156 THR A O 1
ATOM 1212 N N . ARG A 1 157 ? -1.127 8.937 13.557 1.00 83.12 157 ARG A N 1
ATOM 1213 C CA . ARG A 1 157 ? -2.277 8.294 14.225 1.00 83.12 157 ARG A CA 1
ATOM 1214 C C . ARG A 1 157 ? -3.546 9.147 14.192 1.00 83.12 157 ARG A C 1
ATOM 1216 O O . ARG A 1 157 ? -4.633 8.591 14.080 1.00 83.12 157 ARG A O 1
ATOM 1223 N N . ALA A 1 158 ? -3.420 10.472 14.263 1.00 82.06 158 ALA A N 1
ATOM 1224 C CA . ALA A 1 158 ? -4.562 11.376 14.159 1.00 82.06 158 ALA A CA 1
ATOM 1225 C C . ALA A 1 158 ? -5.218 11.296 12.771 1.00 82.06 158 ALA A C 1
ATOM 1227 O O . ALA A 1 158 ? -6.435 11.187 12.672 1.00 82.06 158 ALA A O 1
ATOM 1228 N N . GLU A 1 159 ? -4.421 11.275 11.700 1.00 82.06 159 GLU A N 1
ATOM 1229 C CA . GLU A 1 159 ? -4.927 11.115 10.331 1.00 82.06 159 GLU A CA 1
ATOM 1230 C C . GLU A 1 159 ? -5.551 9.733 10.109 1.00 82.06 159 GLU A C 1
ATOM 1232 O O . GLU A 1 159 ? -6.588 9.635 9.460 1.00 82.06 159 GLU A O 1
ATOM 1237 N N . VAL A 1 160 ? -4.980 8.675 10.693 1.00 80.38 160 VAL A N 1
ATOM 1238 C CA . VAL A 1 160 ? -5.570 7.325 10.670 1.00 80.38 160 VAL A CA 1
ATOM 1239 C C . VAL A 1 160 ? -6.901 7.303 11.419 1.00 80.38 160 VAL A C 1
ATOM 1241 O O . VAL A 1 160 ? -7.885 6.791 10.896 1.00 80.38 160 VAL A O 1
ATOM 1244 N N . GLY A 1 161 ? -6.961 7.890 12.617 1.00 78.81 161 GLY A N 1
ATOM 1245 C CA . GLY A 1 161 ? -8.194 8.004 13.395 1.00 78.81 161 GLY A CA 1
ATOM 1246 C C . GLY A 1 161 ? -9.271 8.792 12.651 1.00 78.81 161 GLY A C 1
ATOM 1247 O O . GLY A 1 161 ? -10.425 8.368 12.612 1.00 78.81 161 GLY A O 1
ATOM 1248 N N . ASN A 1 162 ? -8.889 9.882 11.982 1.00 77.94 162 ASN A N 1
ATOM 1249 C CA . ASN A 1 162 ? -9.784 10.651 11.123 1.00 77.94 162 ASN A CA 1
ATOM 1250 C C . ASN A 1 162 ? -10.246 9.842 9.912 1.00 77.94 162 ASN A C 1
ATOM 1252 O O . ASN A 1 162 ? -11.420 9.905 9.587 1.00 77.94 162 ASN A O 1
ATOM 1256 N N . LEU A 1 163 ? -9.379 9.055 9.273 1.00 74.75 163 LEU A N 1
ATOM 1257 C CA . LEU A 1 163 ? -9.746 8.200 8.142 1.00 74.75 163 LEU A CA 1
ATOM 1258 C C . LEU A 1 163 ? -10.724 7.102 8.566 1.00 74.75 163 LEU A C 1
ATOM 1260 O O . LEU A 1 163 ? -11.752 6.916 7.917 1.00 74.75 163 LEU A O 1
ATOM 1264 N N . LEU A 1 164 ? -10.451 6.421 9.681 1.00 72.69 164 LEU A N 1
ATOM 1265 C CA . LEU A 1 164 ? -11.366 5.437 10.260 1.00 72.69 164 LEU A CA 1
ATOM 1266 C C . LEU A 1 164 ? -12.703 6.093 10.621 1.00 72.69 164 LEU A C 1
ATOM 1268 O O . LEU A 1 164 ? -13.755 5.535 10.327 1.00 72.69 164 LEU A O 1
ATOM 1272 N N . SER A 1 165 ? -12.678 7.320 11.142 1.00 70.12 165 SER A N 1
ATOM 1273 C CA . SER A 1 165 ? -13.892 8.062 11.492 1.00 70.12 165 SER A CA 1
ATOM 1274 C C . SER A 1 165 ? -14.649 8.605 10.273 1.00 70.12 165 SER A C 1
ATOM 1276 O O . SER A 1 165 ? -15.870 8.601 10.249 1.00 70.12 165 SER A O 1
ATOM 1278 N N . GLN A 1 166 ? -13.963 9.051 9.223 1.00 65.19 166 GLN A N 1
ATOM 1279 C CA . GLN A 1 166 ? -14.577 9.528 7.980 1.00 65.19 166 GLN A CA 1
ATOM 1280 C C . GLN A 1 166 ? -15.089 8.374 7.120 1.00 65.19 166 GLN A C 1
ATOM 1282 O O . GLN A 1 166 ? -16.066 8.547 6.395 1.00 65.19 166 GLN A O 1
ATOM 1287 N N . SER A 1 167 ? -14.501 7.179 7.240 1.00 53.16 167 SER A N 1
ATOM 1288 C CA . SER A 1 167 ? -15.088 5.960 6.681 1.00 53.16 167 SER A CA 1
ATOM 1289 C C . SER A 1 167 ? -16.485 5.677 7.263 1.00 53.16 167 SER A C 1
ATOM 1291 O O . SER A 1 167 ? -17.305 5.048 6.589 1.00 53.16 167 SER A O 1
ATOM 1293 N N . LEU A 1 168 ? -16.803 6.236 8.447 1.00 43.09 168 LEU A N 1
ATOM 1294 C CA . LEU A 1 168 ? -18.151 6.257 9.036 1.00 43.09 168 LEU A CA 1
ATOM 1295 C C . LEU A 1 168 ? -19.138 7.172 8.297 1.00 43.09 168 LEU A C 1
ATOM 1297 O O . LEU A 1 168 ? -20.343 6.978 8.419 1.00 43.09 168 LEU A O 1
ATOM 1301 N N . ALA A 1 169 ? -18.651 8.141 7.519 1.00 34.91 169 ALA A N 1
ATOM 1302 C CA . ALA A 1 169 ? -19.452 9.204 6.912 1.00 34.91 169 ALA A CA 1
ATOM 1303 C C . ALA A 1 169 ? -19.624 9.079 5.387 1.00 34.91 169 ALA A C 1
ATOM 1305 O O . ALA A 1 169 ? -20.199 9.974 4.767 1.00 34.91 169 ALA A O 1
ATOM 1306 N N . ILE A 1 170 ? -19.136 7.998 4.766 1.00 39.19 170 ILE A N 1
ATOM 1307 C CA . ILE A 1 170 ? -19.410 7.706 3.353 1.00 39.19 170 ILE A CA 1
ATOM 1308 C C . ILE A 1 170 ? -20.784 7.006 3.275 1.00 39.19 170 ILE A C 1
ATOM 1310 O O . ILE A 1 170 ? -20.890 5.886 3.792 1.00 39.19 170 ILE A O 1
ATOM 1314 N N . PRO A 1 171 ? -21.823 7.644 2.694 1.00 35.06 171 PRO A N 1
ATOM 1315 C CA . PRO A 1 171 ? -23.129 7.018 2.487 1.00 35.06 171 PRO A CA 1
ATOM 1316 C C . PRO A 1 171 ? -23.073 5.859 1.484 1.00 35.06 171 PRO A C 1
ATOM 1318 O O . PRO A 1 171 ? -22.245 5.909 0.540 1.00 35.06 171 PRO A O 1
#

Secondary structure (DSSP, 8-state):
------HHHHHHHHHHHHHHHTTSS-TT--EEEEEEEEEPTTS-EEEEEEEEEEESSHHHHHHHHHHHHHHHHTTTTTTSTT--EEEEEEEESSEEEEEEEEE-SSHHHHHHHHHHHHHHHHHHHHHTTTSTTHHHHHHEEEEEETTEEEEEEEEEHHHHHHHHHHGGG--

Radius of gyration: 15.91 Å; chains: 1; bounding box: 42×34×37 Å

Foldseek 3Di:
DQPQPCPLVLVLLVVLLVCVVVVLDDLQFWWKWKWKWFADLLQATDPIDTPGTDGPRCVVVVSVVSVNNSSRVSSPRNLVPQFTMWMWMWTRDQKTKIKIKTFHPWQVSLVVSLVVVVVVLVVVLVVQVPHQPSLQSVQWHWDGDTRMTMIMGIGGSVRVVVNSVVSVVDD

Sequence (171 aa):
LPRVYAPPFRELIAKMRRLTEAGELSAGDSFEFTVEAARNADGTLSDVRFTTAEAKNENWRKLSEEFITLLSDSRALSYLEEVERLTFTVKLADNLSAALSAEAATDARAAQLRSTSALLFDLARHSQQGRPGVEILNGMRVSANGKRLLMKLDMTRAEVGNLLSQSLAIP

pLDDT: mean 83.06, std 13.02, range [34.5, 95.06]